Protein AF-A0A1J0WG17-F1 (afdb_monomer_lite)

Secondary structure (DSSP, 8-state):
-------SSHHHHHHHHHHHHHHHHHHHHHHHHHHHHHHHHHHHHHHHHHHH-SS--HHHHHHHHHHHHHHHHH-TT--HHHHHHHHHHHHHHHHHHHHS--

Radius of gyration: 14.05 Å; chains: 1; bounding box: 36×21×47 Å

Organism: NCBI:txid1917485

Sequence (102 aa):
MTTRRFGGFARAVQDAHKFICANDASLCCILRIAGGDYGEDLLCETRRIFEEEDTPDVNQLGRLFAAMRMILSEAGHMPGDQLAALRWHGARVSDLSSRLPI

pLDDT: mean 89.94, std 13.33, range [37.5, 98.19]

Foldseek 3Di:
DDPPPPPQCPVLLVLLVVCCVVCVVVQLVLLCLQPNPVSNVLSVVLVCQVPPPPDRDLQSNLVSLVVNLVSLVVSCPDDPVCNVSSVVVNVVSVVSSVSTHD

Structure (mmCIF, N/CA/C/O backbone):
data_AF-A0A1J0WG17-F1
#
_entry.id   AF-A0A1J0WG17-F1
#
loop_
_atom_site.group_PDB
_atom_site.id
_atom_site.type_symbol
_atom_site.label_atom_id
_atom_site.label_alt_id
_atom_site.label_comp_id
_atom_site.label_asym_id
_atom_site.label_entity_id
_atom_site.label_seq_id
_atom_site.pdbx_PDB_ins_code
_atom_site.Cartn_x
_atom_site.Cartn_y
_atom_site.Cartn_z
_atom_site.occupancy
_atom_site.B_iso_or_equiv
_atom_site.auth_seq_id
_atom_site.auth_comp_id
_atom_site.auth_asym_id
_atom_site.auth_atom_id
_atom_site.pdbx_PDB_model_num
ATOM 1 N N . MET A 1 1 ? -18.123 3.040 32.490 1.00 37.50 1 MET A N 1
ATOM 2 C CA . MET A 1 1 ? -18.266 2.916 31.023 1.00 37.50 1 MET A CA 1
ATOM 3 C C . MET A 1 1 ? -17.038 3.527 30.369 1.00 37.50 1 MET A C 1
ATOM 5 O O . MET A 1 1 ? -16.926 4.740 30.289 1.00 37.50 1 MET A O 1
ATOM 9 N N . THR A 1 2 ? -16.063 2.698 30.010 1.00 41.88 2 THR A N 1
ATOM 10 C CA . THR A 1 2 ? -14.820 3.105 29.347 1.00 41.88 2 THR A CA 1
ATOM 11 C C . THR A 1 2 ? -15.070 3.194 27.847 1.00 41.88 2 THR A C 1
ATOM 13 O O . THR A 1 2 ? -15.237 2.181 27.173 1.00 41.88 2 THR A O 1
ATOM 16 N N . THR A 1 3 ? -15.112 4.411 27.314 1.00 45.28 3 THR A N 1
ATOM 17 C CA . THR A 1 3 ? -15.076 4.667 25.871 1.00 45.28 3 THR A CA 1
ATOM 18 C C . THR A 1 3 ? -13.753 4.135 25.320 1.00 45.28 3 THR A C 1
ATOM 20 O O . THR A 1 3 ? -12.709 4.779 25.456 1.00 45.28 3 THR A O 1
ATOM 23 N N . ARG A 1 4 ? -13.767 2.922 24.752 1.00 46.47 4 ARG A N 1
ATOM 24 C CA . ARG A 1 4 ? -12.624 2.365 24.018 1.00 46.47 4 ARG A CA 1
ATOM 25 C C . ARG A 1 4 ? -12.231 3.358 22.921 1.00 46.47 4 ARG A C 1
ATOM 27 O O . ARG A 1 4 ? -13.058 3.760 22.107 1.00 46.47 4 ARG A O 1
ATOM 34 N N . ARG A 1 5 ? -10.965 3.777 22.935 1.00 46.34 5 ARG A N 1
ATOM 35 C CA . ARG A 1 5 ? -10.335 4.636 21.927 1.00 46.34 5 ARG A CA 1
ATOM 36 C C . ARG A 1 5 ? -10.292 3.906 20.578 1.00 46.34 5 ARG A C 1
ATOM 38 O O . ARG A 1 5 ? -9.280 3.318 20.234 1.00 46.34 5 ARG A O 1
ATOM 45 N N . PHE A 1 6 ? -11.364 3.982 19.799 1.00 50.06 6 PHE A N 1
ATOM 46 C CA . PHE A 1 6 ? -11.362 3.585 18.383 1.00 50.06 6 PHE A CA 1
ATOM 47 C C . PHE A 1 6 ? -10.796 4.691 17.457 1.00 50.06 6 PHE A C 1
ATOM 49 O O . PHE A 1 6 ? -10.695 4.514 16.250 1.00 50.06 6 PHE A O 1
ATOM 56 N N . GLY A 1 7 ? -10.402 5.849 18.007 1.00 53.69 7 GLY A N 1
ATOM 57 C CA . GLY A 1 7 ? -10.119 7.066 17.230 1.00 53.69 7 GLY A CA 1
ATOM 58 C C . GLY A 1 7 ? -8.677 7.299 16.760 1.00 53.69 7 GLY A C 1
ATOM 59 O O . GLY A 1 7 ? -8.457 8.245 16.012 1.00 53.69 7 GLY A O 1
ATOM 60 N N . GLY A 1 8 ? -7.692 6.495 17.179 1.00 70.06 8 GLY A N 1
ATOM 61 C CA . GLY A 1 8 ? -6.279 6.770 16.860 1.00 70.06 8 GLY A CA 1
ATOM 62 C C . GLY A 1 8 ? -5.912 6.511 15.395 1.00 70.06 8 GLY A C 1
ATOM 63 O O . GLY A 1 8 ? -5.231 7.320 14.772 1.00 70.06 8 GLY A O 1
ATOM 64 N N . PHE A 1 9 ? -6.417 5.408 14.834 1.00 86.38 9 PHE A N 1
ATOM 65 C CA . PHE A 1 9 ? -5.979 4.894 13.532 1.00 86.38 9 PHE A CA 1
ATOM 66 C C . PHE A 1 9 ? -7.022 5.029 12.423 1.00 86.38 9 PHE A C 1
ATOM 68 O O . PHE A 1 9 ? -6.682 4.842 11.263 1.00 86.38 9 PHE A O 1
ATOM 75 N N . ALA A 1 10 ? -8.265 5.419 12.733 1.00 87.88 10 ALA A N 1
ATOM 76 C CA . ALA A 1 10 ? -9.348 5.513 11.747 1.00 87.88 10 ALA A CA 1
ATOM 77 C C . ALA A 1 10 ? -8.975 6.380 10.529 1.00 87.88 10 ALA A C 1
ATOM 79 O O . ALA A 1 10 ? -9.262 6.023 9.389 1.00 87.88 10 ALA A O 1
ATOM 80 N N . ARG A 1 11 ? -8.262 7.492 10.759 1.00 90.88 11 ARG A N 1
ATOM 81 C CA . ARG A 1 11 ? -7.746 8.338 9.672 1.00 90.88 11 ARG A CA 1
ATOM 82 C C . ARG A 1 11 ? -6.672 7.634 8.845 1.00 90.88 11 ARG A C 1
ATOM 84 O O . ARG A 1 11 ? -6.694 7.766 7.631 1.00 90.88 11 ARG A O 1
ATOM 91 N N . ALA A 1 12 ? -5.759 6.900 9.480 1.00 93.12 12 ALA A N 1
ATOM 92 C CA . ALA A 1 12 ? -4.708 6.156 8.787 1.00 93.12 12 ALA A CA 1
ATOM 93 C C . ALA A 1 12 ? -5.290 5.007 7.948 1.00 93.12 12 ALA A C 1
ATOM 95 O O . ALA A 1 12 ? -4.895 4.841 6.802 1.00 93.12 12 ALA A O 1
ATOM 96 N N . VAL A 1 13 ? -6.285 4.286 8.475 1.00 94.62 13 VAL A N 1
ATOM 97 C CA . VAL A 1 13 ? -7.010 3.223 7.759 1.00 94.62 13 VAL A CA 1
ATOM 98 C C . VAL A 1 13 ? -7.767 3.789 6.558 1.00 94.62 13 VAL A C 1
ATOM 100 O O . VAL A 1 13 ? -7.652 3.265 5.455 1.00 94.62 13 VAL A O 1
ATOM 103 N N . GLN A 1 14 ? -8.493 4.899 6.730 1.00 94.56 14 GLN A N 1
ATOM 104 C CA . GLN A 1 14 ? -9.194 5.548 5.619 1.00 94.56 14 GLN A CA 1
ATOM 105 C C . GLN A 1 14 ? -8.220 6.050 4.542 1.00 94.56 14 GLN A C 1
ATOM 107 O O . GLN A 1 14 ? -8.510 5.981 3.349 1.00 94.56 14 GLN A O 1
ATOM 112 N N . ASP A 1 15 ? -7.076 6.583 4.962 1.00 95.94 15 ASP A N 1
ATOM 113 C CA . ASP A 1 15 ? -6.032 7.078 4.072 1.00 95.94 15 ASP A CA 1
ATOM 114 C C . ASP A 1 15 ? -5.337 5.937 3.306 1.00 95.94 15 ASP A C 1
ATOM 116 O O . ASP A 1 15 ? -5.096 6.059 2.104 1.00 95.94 15 ASP A O 1
ATOM 120 N N . ALA A 1 16 ? -5.098 4.803 3.974 1.00 96.56 16 ALA A N 1
ATOM 121 C CA . ALA A 1 16 ? -4.624 3.565 3.362 1.00 96.56 16 ALA A CA 1
ATOM 122 C C . ALA A 1 16 ? -5.614 3.063 2.309 1.00 96.56 16 ALA A C 1
ATOM 124 O O . ALA A 1 16 ? -5.228 2.862 1.162 1.00 96.56 16 ALA A O 1
ATOM 125 N N . HIS A 1 17 ? -6.896 2.956 2.663 1.00 96.38 17 HIS A N 1
ATOM 126 C CA . HIS A 1 17 ? -7.938 2.495 1.749 1.00 96.38 17 HIS A CA 1
ATOM 127 C C . HIS A 1 17 ? -8.018 3.378 0.493 1.00 96.38 17 HIS A C 1
ATOM 129 O O . HIS A 1 17 ? -7.937 2.878 -0.626 1.00 96.38 17 HIS A O 1
ATOM 135 N N . LYS A 1 18 ? -8.067 4.708 0.658 1.00 97.12 18 LYS A N 1
ATOM 136 C CA . LYS A 1 18 ? -8.061 5.652 -0.475 1.00 97.12 18 LYS A CA 1
ATOM 137 C C . LYS A 1 18 ? -6.829 5.496 -1.358 1.00 97.12 18 LYS A C 1
ATOM 139 O O . LYS A 1 18 ? -6.941 5.567 -2.579 1.00 97.12 18 LYS A O 1
ATOM 144 N N . PHE A 1 19 ? -5.661 5.320 -0.745 1.00 97.81 19 PHE A N 1
ATOM 145 C CA . PHE A 1 19 ? -4.422 5.114 -1.479 1.00 97.81 19 PHE A CA 1
ATOM 146 C C . PHE A 1 19 ? -4.473 3.833 -2.317 1.00 97.81 19 PHE A C 1
ATOM 148 O O . PHE A 1 19 ? -4.179 3.915 -3.508 1.00 97.81 19 PHE A O 1
ATOM 155 N N . ILE A 1 20 ? -4.894 2.706 -1.731 1.00 97.00 20 ILE A N 1
ATOM 156 C CA . ILE A 1 20 ? -5.029 1.427 -2.440 1.00 97.00 20 ILE A CA 1
ATOM 157 C C . ILE A 1 20 ? -6.026 1.559 -3.593 1.00 97.00 20 ILE A C 1
ATOM 159 O O . ILE A 1 20 ? -5.653 1.300 -4.730 1.00 97.00 20 ILE A O 1
ATOM 163 N N . CYS A 1 21 ? -7.238 2.074 -3.364 1.00 96.50 21 CYS A N 1
ATOM 164 C CA . CYS A 1 21 ? -8.232 2.223 -4.435 1.00 96.50 21 CYS A CA 1
ATOM 165 C C . CYS A 1 21 ? -7.750 3.100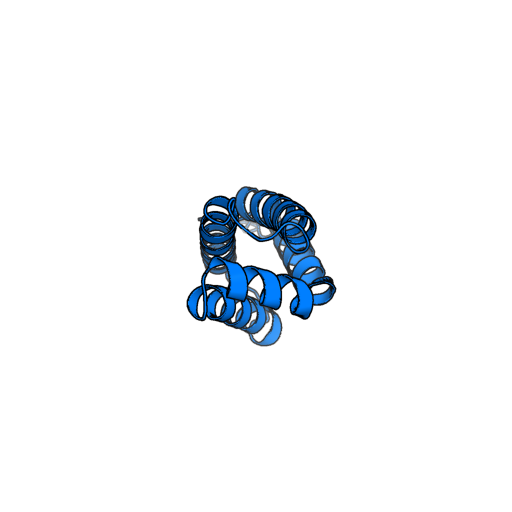 -5.598 1.00 96.50 21 CYS A C 1
ATOM 167 O O . CYS A 1 21 ? -8.035 2.805 -6.754 1.00 96.50 21 CYS A O 1
ATOM 169 N N . ALA A 1 22 ? -7.037 4.190 -5.306 1.00 97.56 22 ALA A N 1
ATOM 170 C CA . ALA A 1 22 ? -6.574 5.114 -6.338 1.00 97.56 22 ALA A CA 1
ATOM 171 C C . ALA A 1 22 ? -5.345 4.604 -7.108 1.00 97.56 22 ALA A C 1
ATOM 173 O O . ALA A 1 22 ? -5.049 5.127 -8.180 1.00 97.56 22 ALA A O 1
ATOM 174 N N . ASN A 1 23 ? -4.609 3.634 -6.558 1.00 97.56 23 ASN A N 1
ATOM 175 C CA . ASN A 1 23 ? -3.296 3.234 -7.066 1.00 97.56 23 ASN A CA 1
ATOM 176 C C . ASN A 1 23 ? -3.134 1.721 -7.230 1.00 97.56 23 ASN A C 1
ATOM 178 O O . ASN A 1 23 ? -2.016 1.273 -7.444 1.00 97.56 23 ASN A O 1
ATOM 182 N N . ASP A 1 24 ? -4.207 0.939 -7.128 1.00 95.81 24 ASP A N 1
ATOM 183 C CA . ASP A 1 24 ? -4.170 -0.526 -7.120 1.00 95.81 24 ASP A CA 1
ATOM 184 C C . ASP A 1 24 ? -3.314 -1.098 -8.257 1.00 95.81 24 ASP A C 1
ATOM 186 O O . ASP A 1 24 ? -2.312 -1.764 -8.010 1.00 95.81 24 ASP A O 1
ATOM 190 N N . ALA A 1 25 ? -3.635 -0.747 -9.505 1.00 95.88 25 ALA A N 1
ATOM 191 C CA . ALA A 1 25 ? -2.934 -1.272 -10.672 1.00 95.88 25 ALA A CA 1
ATOM 192 C C . ALA A 1 25 ? -1.451 -0.861 -10.720 1.00 95.88 25 ALA A C 1
ATOM 194 O O . ALA A 1 25 ? -0.587 -1.694 -10.997 1.00 95.88 25 ALA A O 1
ATOM 195 N N . SER A 1 26 ? -1.133 0.410 -10.445 1.00 96.12 26 SER A N 1
ATOM 196 C CA . SER A 1 26 ? 0.255 0.891 -10.486 1.00 96.12 26 SER A CA 1
ATOM 197 C C . SER A 1 26 ? 1.083 0.332 -9.331 1.00 96.12 26 SER A C 1
ATOM 199 O O . SER A 1 26 ? 2.209 -0.115 -9.547 1.00 96.12 26 SER A O 1
ATOM 201 N N . LEU A 1 27 ? 0.515 0.276 -8.127 1.00 97.12 27 LEU A N 1
ATOM 202 C CA . LEU A 1 27 ? 1.151 -0.315 -6.957 1.00 97.12 27 LEU A CA 1
ATOM 203 C C . LEU A 1 27 ? 1.368 -1.821 -7.143 1.00 97.12 27 LEU A C 1
ATOM 205 O O . LEU A 1 27 ? 2.450 -2.301 -6.820 1.00 97.12 27 LEU A O 1
ATOM 209 N N . CYS A 1 28 ? 0.396 -2.545 -7.708 1.00 97.19 28 CYS A N 1
ATOM 210 C CA . CYS A 1 28 ? 0.514 -3.968 -8.031 1.00 97.19 28 CYS A CA 1
ATOM 211 C C . CYS A 1 28 ? 1.684 -4.228 -8.985 1.00 97.19 28 CYS A C 1
ATOM 213 O O . CYS A 1 28 ? 2.555 -5.042 -8.685 1.00 97.19 28 CYS A O 1
ATOM 215 N N . CYS A 1 29 ? 1.768 -3.475 -10.089 1.00 95.31 29 CYS A N 1
ATOM 216 C CA . CYS A 1 29 ? 2.887 -3.576 -11.027 1.00 95.31 29 CYS A CA 1
ATOM 217 C C . CYS A 1 29 ? 4.236 -3.362 -10.330 1.00 95.31 29 CYS A C 1
ATOM 219 O O . CYS A 1 29 ? 5.159 -4.152 -10.514 1.00 95.31 29 CYS A O 1
ATOM 221 N N . ILE A 1 30 ? 4.349 -2.323 -9.501 1.00 95.94 30 ILE A N 1
ATOM 222 C CA . ILE A 1 30 ? 5.599 -2.003 -8.805 1.00 95.94 30 ILE A CA 1
ATOM 223 C C . ILE A 1 30 ? 5.953 -3.058 -7.754 1.00 95.94 30 ILE A C 1
ATOM 225 O O . ILE A 1 30 ? 7.116 -3.447 -7.662 1.00 95.94 30 ILE A O 1
ATOM 229 N N . LEU A 1 31 ? 4.979 -3.562 -6.994 1.00 96.25 31 LEU A N 1
ATOM 230 C CA . LEU A 1 31 ? 5.195 -4.627 -6.014 1.00 96.25 31 LEU A CA 1
ATOM 231 C C . LEU A 1 31 ? 5.582 -5.947 -6.681 1.00 96.25 31 LEU A C 1
ATOM 233 O O . LEU A 1 31 ? 6.494 -6.609 -6.195 1.00 96.25 31 LEU A O 1
ATOM 237 N N . ARG A 1 32 ? 4.971 -6.292 -7.819 1.00 95.19 32 ARG A N 1
ATOM 238 C CA . ARG A 1 32 ? 5.341 -7.476 -8.601 1.00 95.19 32 ARG A CA 1
ATOM 239 C C . ARG A 1 32 ? 6.754 -7.356 -9.175 1.00 95.19 32 ARG A C 1
ATOM 241 O O . ARG A 1 32 ? 7.511 -8.318 -9.136 1.00 95.19 32 ARG A O 1
ATOM 248 N N . ILE A 1 33 ? 7.148 -6.181 -9.668 1.00 92.94 33 ILE A N 1
ATOM 249 C CA . ILE A 1 33 ? 8.524 -5.948 -10.142 1.00 92.94 33 ILE A CA 1
ATOM 250 C C . ILE A 1 33 ? 9.526 -6.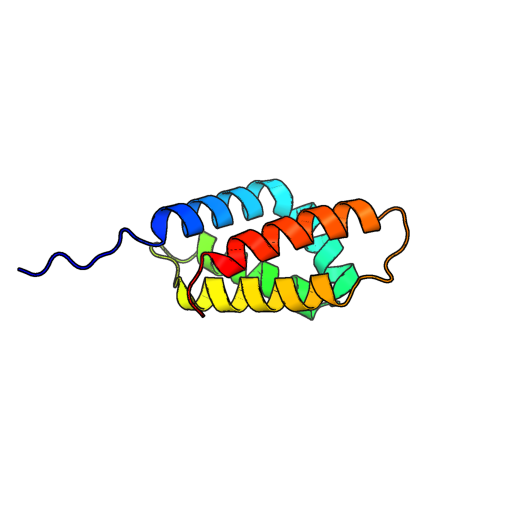029 -8.979 1.00 92.94 33 ILE A C 1
ATOM 252 O O . ILE A 1 33 ? 10.608 -6.586 -9.143 1.00 92.94 33 ILE A O 1
ATOM 256 N N . ALA A 1 34 ? 9.182 -5.474 -7.814 1.00 93.69 34 ALA A N 1
ATOM 257 C CA . ALA A 1 34 ? 10.065 -5.415 -6.650 1.00 93.69 34 ALA A CA 1
ATOM 258 C C . ALA A 1 34 ? 10.216 -6.758 -5.919 1.00 93.69 34 ALA A C 1
ATOM 260 O O . ALA A 1 34 ? 11.316 -7.110 -5.505 1.00 93.69 34 ALA A O 1
ATOM 261 N N . GLY A 1 35 ? 9.108 -7.472 -5.713 1.00 93.31 35 GLY A N 1
ATOM 262 C CA . GLY A 1 35 ? 9.013 -8.628 -4.819 1.00 93.31 35 GLY A CA 1
ATOM 263 C C . GLY A 1 35 ? 8.391 -9.871 -5.452 1.00 93.31 35 GLY A C 1
ATOM 264 O O . GLY A 1 35 ? 8.117 -10.829 -4.733 1.00 93.31 35 GLY A O 1
ATOM 265 N N . GLY A 1 36 ? 8.150 -9.869 -6.767 1.00 94.62 36 GLY A N 1
ATOM 266 C CA . GLY A 1 36 ? 7.496 -10.974 -7.467 1.00 94.62 36 GLY A CA 1
ATOM 267 C C . GLY A 1 36 ? 6.080 -11.231 -6.952 1.00 94.62 36 GLY A C 1
ATOM 268 O O . GLY A 1 36 ? 5.392 -10.313 -6.500 1.00 94.62 36 GLY A O 1
ATOM 269 N N . ASP A 1 37 ? 5.676 -12.498 -6.984 1.00 96.88 37 ASP A N 1
ATOM 270 C CA . ASP A 1 37 ? 4.350 -12.946 -6.543 1.00 96.88 37 ASP A CA 1
ATOM 271 C C . ASP A 1 37 ? 4.079 -12.577 -5.076 1.00 96.88 37 ASP A C 1
ATOM 273 O O . ASP A 1 37 ? 2.986 -12.140 -4.739 1.00 96.88 37 ASP A O 1
ATOM 277 N N . TYR A 1 38 ? 5.102 -12.612 -4.214 1.00 96.50 38 TYR A N 1
ATOM 278 C CA . TYR A 1 38 ? 4.948 -12.219 -2.811 1.00 96.50 38 TYR A CA 1
ATOM 279 C C . TYR A 1 38 ? 4.540 -10.746 -2.648 1.00 96.50 38 TYR A C 1
ATOM 281 O O . TYR A 1 38 ? 3.746 -10.407 -1.772 1.00 96.50 38 TYR A O 1
ATOM 289 N N . GLY A 1 39 ? 5.058 -9.849 -3.495 1.00 96.88 39 GLY A N 1
ATOM 290 C CA . GLY A 1 39 ? 4.659 -8.441 -3.477 1.00 96.88 39 GLY A CA 1
ATOM 291 C C . GLY A 1 39 ? 3.193 -8.245 -3.868 1.00 96.88 39 GLY A C 1
ATOM 292 O O . GLY A 1 39 ? 2.496 -7.426 -3.267 1.00 96.88 39 GLY A O 1
ATOM 293 N N . GLU A 1 40 ? 2.722 -9.007 -4.851 1.00 96.94 40 GLU A N 1
ATOM 294 C CA . GLU A 1 40 ? 1.325 -9.008 -5.286 1.00 96.94 40 GLU A CA 1
ATOM 295 C C . GLU A 1 40 ? 0.398 -9.605 -4.222 1.00 96.94 40 GLU A C 1
ATOM 297 O O . GLU A 1 40 ? -0.620 -8.993 -3.899 1.00 96.94 40 GLU A O 1
ATOM 302 N N . ASP A 1 41 ? 0.784 -10.724 -3.608 1.00 98.19 41 ASP A N 1
ATOM 303 C CA . ASP A 1 41 ? 0.020 -11.385 -2.546 1.00 98.19 41 ASP A CA 1
ATOM 304 C C . ASP A 1 41 ? -0.252 -10.444 -1.367 1.00 98.19 41 ASP A C 1
ATOM 306 O O . ASP A 1 41 ? -1.368 -10.393 -0.846 1.00 98.19 41 ASP A O 1
ATOM 310 N N . LEU A 1 42 ? 0.735 -9.629 -0.974 1.00 97.94 42 LEU A N 1
ATOM 311 C CA . LEU A 1 42 ? 0.556 -8.626 0.080 1.00 97.94 42 LEU A CA 1
ATOM 312 C C . LEU A 1 42 ? -0.518 -7.591 -0.277 1.00 97.94 42 LEU A C 1
ATOM 314 O O . LEU A 1 42 ? -1.271 -7.150 0.599 1.00 97.94 42 LEU A O 1
ATOM 318 N N . LEU A 1 43 ? -0.585 -7.171 -1.543 1.00 97.81 43 LEU A N 1
ATOM 319 C CA . LEU A 1 43 ? -1.587 -6.212 -2.004 1.00 97.81 43 LEU A CA 1
ATOM 320 C C . LEU A 1 43 ? -2.966 -6.860 -2.092 1.00 97.81 43 LEU A C 1
ATOM 322 O O . LEU A 1 43 ? -3.933 -6.266 -1.618 1.00 97.81 43 LEU A O 1
ATOM 326 N N . CYS A 1 44 ? -3.047 -8.078 -2.625 1.00 97.56 44 CYS A N 1
ATOM 327 C CA . CYS A 1 44 ? -4.270 -8.875 -2.645 1.00 97.56 44 CYS A CA 1
ATOM 328 C C . CYS A 1 44 ? -4.848 -9.041 -1.236 1.00 97.56 44 CYS A C 1
ATOM 330 O O . CYS A 1 44 ? -6.021 -8.753 -1.017 1.00 97.56 44 CYS A O 1
ATOM 332 N N . GLU A 1 45 ? -4.017 -9.407 -0.260 1.00 97.62 45 GLU A N 1
ATOM 333 C CA . GLU A 1 45 ? -4.447 -9.550 1.132 1.00 97.62 45 GLU A CA 1
ATOM 334 C C . GLU A 1 45 ? -4.892 -8.211 1.738 1.00 97.62 45 GLU A C 1
ATOM 336 O O . GLU A 1 45 ? -5.903 -8.139 2.434 1.00 97.62 45 GLU A O 1
ATOM 341 N N . THR A 1 46 ? -4.188 -7.120 1.425 1.00 97.12 46 THR A N 1
ATOM 342 C CA . THR A 1 46 ? -4.574 -5.773 1.879 1.00 97.12 46 THR A CA 1
ATOM 343 C C . THR A 1 46 ? -5.941 -5.363 1.332 1.00 97.12 46 THR A C 1
ATOM 345 O O . THR A 1 46 ? -6.751 -4.789 2.057 1.00 97.12 46 THR A O 1
ATOM 348 N N . ARG A 1 47 ? -6.219 -5.658 0.058 1.00 96.12 47 ARG A N 1
ATOM 349 C CA . ARG A 1 47 ? -7.527 -5.403 -0.557 1.00 96.12 47 ARG A CA 1
ATOM 350 C C . ARG A 1 47 ? -8.614 -6.252 0.066 1.00 96.12 47 ARG A C 1
ATOM 352 O O . ARG A 1 47 ? -9.662 -5.715 0.394 1.00 96.12 47 ARG A O 1
ATOM 359 N N . ARG A 1 48 ? -8.338 -7.540 0.270 1.00 95.94 48 ARG A N 1
ATOM 360 C CA . ARG A 1 48 ? -9.269 -8.483 0.887 1.00 95.94 48 ARG A CA 1
ATOM 361 C C . ARG A 1 48 ? -9.763 -7.967 2.235 1.00 95.94 48 ARG A C 1
ATOM 363 O O . ARG A 1 48 ? -10.962 -7.933 2.463 1.00 95.94 48 ARG A O 1
ATOM 370 N N . ILE A 1 49 ? -8.860 -7.447 3.066 1.00 95.19 49 ILE A N 1
ATOM 371 C CA . ILE A 1 49 ? -9.218 -6.804 4.339 1.00 95.19 49 ILE A CA 1
ATOM 372 C C . ILE A 1 49 ? -10.156 -5.606 4.127 1.00 95.19 49 ILE A C 1
ATOM 374 O O . ILE A 1 49 ? -11.131 -5.453 4.853 1.00 95.19 49 ILE A O 1
ATOM 378 N N . PHE A 1 50 ? -9.892 -4.742 3.143 1.00 94.44 50 PHE A N 1
ATOM 379 C CA . PHE A 1 50 ? -10.756 -3.584 2.875 1.00 94.44 50 PHE A CA 1
ATOM 380 C C . PHE A 1 50 ? -12.104 -3.940 2.226 1.00 94.44 50 PHE A C 1
ATOM 382 O O . PHE A 1 50 ? -13.052 -3.170 2.373 1.00 94.44 50 PHE A O 1
ATOM 389 N N . GLU A 1 51 ? -12.185 -5.056 1.501 1.00 91.62 51 GLU A N 1
ATOM 390 C CA . GLU A 1 51 ? -13.383 -5.507 0.783 1.00 91.62 51 GLU A CA 1
ATOM 391 C C . GLU A 1 51 ? -14.288 -6.403 1.650 1.00 91.62 51 GLU A C 1
ATOM 393 O O . GLU A 1 51 ? -15.511 -6.300 1.560 1.00 91.62 51 GLU A O 1
ATOM 398 N N . GLU A 1 52 ? -13.707 -7.270 2.486 1.00 89.38 52 GLU A N 1
ATOM 399 C CA . GLU A 1 52 ? -14.427 -8.308 3.239 1.00 89.38 52 GLU A CA 1
ATOM 400 C C . GLU A 1 52 ? -14.684 -7.939 4.709 1.00 89.38 52 GLU A C 1
ATOM 402 O O . GLU A 1 52 ? -15.607 -8.483 5.319 1.00 89.38 52 GLU A O 1
ATOM 407 N N . GLU A 1 53 ? -13.901 -7.028 5.301 1.00 85.62 53 GLU A N 1
ATOM 408 C CA . GLU A 1 53 ? -14.026 -6.688 6.721 1.00 85.62 53 GLU A CA 1
ATOM 409 C C . GLU A 1 53 ? -14.756 -5.358 6.942 1.00 85.62 53 GLU A C 1
ATOM 411 O O . GLU A 1 53 ? -14.246 -4.277 6.644 1.00 85.62 53 GLU A O 1
ATOM 416 N N . ASP A 1 54 ? -15.913 -5.418 7.611 1.00 80.56 54 ASP A N 1
ATOM 417 C CA . ASP A 1 54 ? -16.628 -4.226 8.101 1.00 80.56 54 ASP A CA 1
ATOM 418 C C . ASP A 1 54 ? -15.765 -3.379 9.058 1.00 80.56 54 ASP A C 1
ATOM 420 O O . ASP A 1 54 ? -16.001 -2.185 9.262 1.00 80.56 54 ASP A O 1
ATOM 424 N N . THR A 1 55 ? -14.777 -3.996 9.711 1.00 84.38 55 THR A N 1
ATOM 425 C CA . THR A 1 55 ? -13.812 -3.325 10.588 1.00 84.38 55 THR A CA 1
ATOM 426 C C . THR A 1 55 ? -12.420 -3.925 10.381 1.00 84.38 55 THR A C 1
ATOM 428 O O . THR A 1 55 ? -12.101 -4.907 11.048 1.00 84.38 55 THR A O 1
ATOM 431 N N . PRO A 1 56 ? -11.590 -3.316 9.513 1.00 88.44 56 PRO A N 1
ATOM 432 C CA . PRO A 1 56 ? -10.248 -3.806 9.209 1.00 88.44 56 PRO A CA 1
ATOM 433 C C . PRO A 1 56 ? -9.367 -4.017 10.449 1.00 88.44 56 PRO A C 1
ATOM 435 O O . PRO A 1 56 ? -9.232 -3.095 11.269 1.00 88.44 56 PRO A O 1
ATOM 438 N N . ASP A 1 57 ? -8.698 -5.172 10.564 1.00 90.75 57 ASP A N 1
ATOM 439 C CA . ASP A 1 57 ? -7.652 -5.372 11.581 1.00 90.75 57 ASP A CA 1
ATOM 440 C C . ASP A 1 57 ? -6.451 -4.446 11.319 1.00 90.75 57 ASP A C 1
ATOM 442 O O . ASP A 1 57 ? -5.596 -4.670 10.458 1.00 90.75 57 ASP A O 1
ATOM 446 N N . VAL A 1 58 ? -6.354 -3.391 12.130 1.00 91.88 58 VAL A N 1
ATOM 447 C CA . VAL A 1 58 ? -5.299 -2.375 12.037 1.00 91.88 58 VAL A CA 1
ATOM 448 C C . VAL A 1 58 ? -3.890 -2.931 12.240 1.00 91.88 58 VAL A C 1
ATOM 450 O O . VAL A 1 58 ? -2.951 -2.369 11.678 1.00 91.88 58 VAL A O 1
ATOM 453 N N . ASN A 1 59 ? -3.723 -4.012 13.010 1.00 94.06 59 ASN A N 1
ATOM 454 C CA . ASN A 1 59 ? -2.409 -4.625 13.215 1.00 94.06 59 ASN A CA 1
ATOM 455 C C . ASN A 1 59 ? -2.016 -5.465 11.999 1.00 94.06 59 ASN A C 1
ATOM 457 O O . ASN A 1 59 ? -0.860 -5.459 11.580 1.00 94.06 59 ASN A O 1
ATOM 461 N N . GLN A 1 60 ? -2.975 -6.181 11.404 1.00 95.31 60 GLN A N 1
ATOM 462 C CA . GLN A 1 60 ? -2.742 -6.907 10.158 1.00 95.31 60 GLN A CA 1
ATOM 463 C C . GLN A 1 60 ? -2.392 -5.943 9.024 1.00 95.31 60 GLN A C 1
ATOM 465 O O . GLN A 1 60 ? -1.380 -6.147 8.355 1.00 95.31 60 GLN A O 1
ATOM 470 N N . LEU A 1 61 ? -3.142 -4.846 8.879 1.00 95.69 61 LEU A N 1
ATOM 471 C CA . LEU A 1 61 ? -2.811 -3.784 7.929 1.00 95.69 61 LEU A CA 1
ATOM 472 C C . LEU A 1 61 ? -1.407 -3.223 8.173 1.00 95.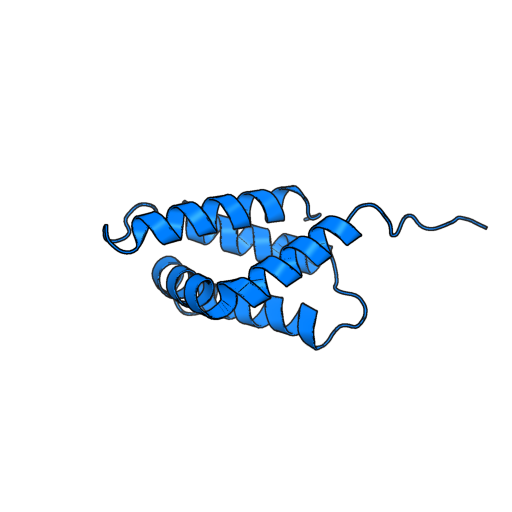69 61 LEU A C 1
ATOM 474 O O . LEU A 1 61 ? -0.628 -3.092 7.231 1.00 95.69 61 LEU A O 1
ATOM 478 N N . GLY A 1 62 ? -1.041 -2.925 9.421 1.00 96.50 62 GLY A N 1
ATOM 479 C CA . GLY A 1 62 ? 0.296 -2.419 9.722 1.00 96.50 62 GLY A CA 1
ATOM 480 C C . GLY A 1 62 ? 1.413 -3.393 9.346 1.00 96.50 62 GLY A C 1
ATOM 481 O O . GLY A 1 62 ? 2.407 -2.967 8.752 1.00 96.50 62 GLY A O 1
ATOM 482 N N . ARG A 1 63 ? 1.229 -4.700 9.580 1.00 97.81 63 ARG A N 1
ATOM 483 C CA . ARG A 1 63 ? 2.169 -5.742 9.128 1.00 97.81 63 ARG A CA 1
ATOM 484 C C . ARG A 1 63 ? 2.278 -5.812 7.603 1.00 97.81 63 ARG A C 1
ATOM 486 O O . ARG A 1 63 ? 3.393 -5.874 7.089 1.00 97.81 63 ARG A O 1
ATOM 493 N N . LEU A 1 64 ? 1.160 -5.746 6.881 1.00 98.19 64 LEU A N 1
ATOM 494 C CA . LEU A 1 64 ? 1.148 -5.765 5.413 1.00 98.19 64 LEU A CA 1
ATOM 495 C C . LEU A 1 64 ? 1.863 -4.541 4.827 1.00 98.19 64 LEU A C 1
ATOM 497 O O . LEU A 1 64 ? 2.760 -4.685 3.997 1.00 98.19 64 LEU A O 1
ATOM 501 N N . PHE A 1 65 ? 1.555 -3.338 5.321 1.00 97.88 65 PHE A N 1
ATOM 502 C CA . PHE A 1 65 ? 2.237 -2.114 4.893 1.00 97.88 65 PHE A CA 1
ATOM 503 C C . PHE A 1 65 ? 3.729 -2.113 5.262 1.00 97.88 65 PHE A C 1
ATOM 505 O O . PHE A 1 65 ? 4.547 -1.607 4.494 1.00 97.88 65 PHE A O 1
ATOM 512 N N . ALA A 1 66 ? 4.115 -2.698 6.401 1.00 97.88 66 ALA A N 1
ATOM 513 C CA . ALA A 1 66 ? 5.521 -2.859 6.769 1.00 97.88 66 ALA A CA 1
ATOM 514 C C . ALA A 1 66 ? 6.266 -3.827 5.832 1.00 97.88 66 ALA A C 1
ATOM 516 O O . ALA A 1 66 ? 7.406 -3.547 5.454 1.00 97.88 66 ALA A O 1
ATOM 517 N N . ALA A 1 67 ? 5.624 -4.923 5.419 1.00 98.00 67 ALA A N 1
ATOM 518 C CA . ALA A 1 67 ? 6.185 -5.872 4.460 1.00 98.00 67 ALA A CA 1
ATOM 519 C C . ALA A 1 67 ? 6.339 -5.246 3.063 1.00 98.00 67 ALA A C 1
ATOM 521 O O . ALA A 1 67 ? 7.420 -5.305 2.480 1.00 98.00 67 ALA A O 1
ATOM 522 N N . MET A 1 68 ? 5.312 -4.547 2.566 1.00 98.12 68 MET A N 1
ATOM 523 C CA . MET A 1 68 ? 5.405 -3.792 1.309 1.00 98.12 68 MET A CA 1
ATOM 524 C C . MET A 1 68 ? 6.521 -2.745 1.362 1.00 98.12 68 MET A C 1
ATOM 526 O O . MET A 1 68 ? 7.287 -2.604 0.412 1.00 98.12 68 MET A O 1
ATOM 530 N N . ARG A 1 69 ? 6.655 -2.023 2.483 1.00 97.12 69 ARG A N 1
ATOM 531 C CA . ARG A 1 69 ? 7.734 -1.045 2.677 1.00 97.12 69 ARG A CA 1
ATOM 532 C C . ARG A 1 69 ? 9.109 -1.691 2.521 1.00 97.12 69 ARG A C 1
ATOM 534 O O . ARG A 1 69 ? 9.964 -1.111 1.861 1.00 97.12 69 ARG A O 1
ATOM 541 N N . MET A 1 70 ? 9.314 -2.858 3.133 1.00 96.56 70 MET A N 1
ATOM 542 C CA . MET A 1 70 ? 10.575 -3.599 3.058 1.00 96.56 70 MET A CA 1
ATOM 543 C C . MET A 1 70 ? 10.916 -3.938 1.603 1.00 96.56 70 MET A C 1
ATOM 545 O O . MET A 1 70 ? 11.966 -3.520 1.119 1.00 96.56 70 MET A O 1
ATOM 549 N N . ILE A 1 71 ? 9.974 -4.550 0.878 1.00 95.62 71 ILE A N 1
ATOM 550 C CA . ILE A 1 71 ? 10.122 -4.888 -0.547 1.00 95.62 71 ILE A CA 1
ATOM 551 C C . ILE A 1 71 ? 10.508 -3.657 -1.377 1.00 95.62 71 ILE A C 1
ATOM 553 O O . ILE A 1 71 ? 11.483 -3.673 -2.126 1.00 95.62 71 ILE A O 1
ATOM 557 N N . LEU A 1 72 ? 9.767 -2.556 -1.223 1.00 95.19 72 LEU A N 1
ATOM 558 C CA . LEU A 1 72 ? 10.003 -1.342 -2.006 1.00 95.19 72 LEU A CA 1
ATOM 559 C C . LEU A 1 72 ? 11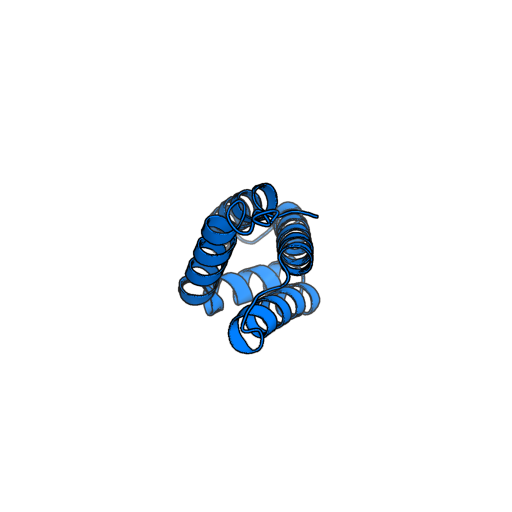.335 -0.663 -1.651 1.00 95.19 72 LEU A C 1
ATOM 561 O O . LEU A 1 72 ? 11.942 -0.027 -2.511 1.00 95.19 72 LEU A O 1
ATOM 565 N N . SER A 1 73 ? 11.807 -0.797 -0.408 1.00 92.25 73 SER A N 1
ATOM 566 C CA . SER A 1 73 ? 13.090 -0.231 0.026 1.00 92.25 73 SER A CA 1
ATOM 567 C C . SER A 1 73 ? 14.303 -0.979 -0.534 1.00 92.25 73 SER A C 1
ATOM 569 O O . SER A 1 73 ? 15.333 -0.361 -0.800 1.00 92.25 73 SER A O 1
ATOM 571 N N . GLU A 1 74 ? 14.172 -2.285 -0.768 1.00 90.81 74 GLU A N 1
ATOM 572 C CA . GLU A 1 74 ? 15.243 -3.132 -1.307 1.00 90.81 74 GLU A CA 1
ATOM 573 C C . GLU A 1 74 ? 15.328 -3.063 -2.842 1.00 90.81 74 GLU A C 1
ATOM 575 O O . GLU A 1 74 ? 16.380 -3.311 -3.435 1.00 90.81 74 GLU A O 1
ATOM 580 N N . ALA A 1 75 ? 14.256 -2.621 -3.504 1.00 88.81 75 ALA A N 1
ATOM 581 C CA . ALA A 1 75 ? 14.153 -2.563 -4.960 1.00 88.81 75 ALA A CA 1
ATOM 582 C C . ALA A 1 75 ? 14.844 -1.346 -5.621 1.00 88.81 75 ALA A C 1
ATOM 584 O O . ALA A 1 75 ? 14.543 -0.999 -6.764 1.00 88.81 75 ALA A O 1
ATOM 585 N N . GLY A 1 76 ? 15.807 -0.702 -4.951 1.00 77.25 76 GLY A N 1
ATOM 586 C CA . GLY A 1 76 ? 16.492 0.516 -5.424 1.00 77.25 76 GLY A CA 1
ATOM 587 C C . GLY A 1 76 ? 17.253 0.397 -6.758 1.00 77.25 76 GLY A C 1
ATOM 588 O O . GLY A 1 76 ? 17.724 1.406 -7.280 1.00 77.25 76 GLY A O 1
ATOM 589 N N . HIS A 1 77 ? 17.347 -0.810 -7.319 1.00 78.31 77 HIS A N 1
ATOM 590 C CA . HIS A 1 77 ? 18.032 -1.135 -8.573 1.00 78.31 77 HIS A CA 1
ATOM 591 C C . HIS A 1 77 ? 17.092 -1.215 -9.794 1.00 78.31 77 HIS A C 1
ATOM 593 O O . HIS A 1 77 ? 17.519 -1.664 -10.857 1.00 78.31 77 HIS A O 1
ATOM 599 N N . MET A 1 78 ? 15.816 -0.823 -9.663 1.00 77.56 78 MET A N 1
ATOM 600 C CA . MET A 1 78 ? 14.850 -0.891 -10.769 1.00 77.56 78 MET A CA 1
ATOM 601 C C . MET A 1 78 ? 15.254 -0.058 -12.004 1.00 77.56 78 MET A C 1
ATOM 603 O O . MET A 1 78 ? 15.876 1.000 -11.859 1.00 77.56 78 MET A O 1
ATOM 607 N N . PRO A 1 79 ? 14.825 -0.480 -13.215 1.00 75.19 79 PRO A N 1
ATOM 608 C CA . PRO A 1 79 ? 14.940 0.307 -14.441 1.00 75.19 79 PRO A CA 1
ATOM 609 C C . PRO A 1 79 ? 14.373 1.731 -14.302 1.00 75.19 79 PRO A C 1
ATOM 611 O O . PRO A 1 79 ? 13.421 1.982 -13.559 1.00 75.19 79 PRO A O 1
ATOM 614 N N . GLY A 1 80 ? 14.983 2.684 -15.014 1.00 76.88 80 GLY A N 1
ATOM 615 C CA . GLY A 1 80 ? 14.749 4.120 -14.815 1.00 76.88 80 GLY A CA 1
ATOM 616 C C . GLY A 1 80 ? 13.314 4.597 -15.070 1.00 76.88 80 GLY A C 1
ATOM 617 O O . GLY A 1 80 ? 12.887 5.572 -14.456 1.00 76.88 80 GLY A O 1
ATOM 618 N N . ASP A 1 81 ? 12.560 3.902 -15.919 1.00 81.81 81 ASP A N 1
ATOM 619 C CA . ASP A 1 81 ? 11.146 4.164 -16.209 1.00 81.81 81 ASP A CA 1
ATOM 620 C C . ASP A 1 81 ? 10.221 3.814 -15.029 1.00 81.81 81 ASP A C 1
ATOM 622 O O . ASP A 1 81 ? 9.220 4.495 -14.814 1.00 81.81 81 ASP A O 1
ATOM 626 N N . GLN A 1 82 ? 10.589 2.823 -14.211 1.00 86.69 82 GLN A N 1
ATOM 627 C CA . GLN A 1 82 ? 9.830 2.406 -13.022 1.00 86.69 82 GLN A CA 1
ATOM 628 C C . GLN A 1 82 ? 10.332 3.055 -11.728 1.00 86.69 82 GLN A C 1
ATOM 630 O O . GLN A 1 82 ? 9.613 3.110 -10.730 1.00 86.69 82 GLN A O 1
ATOM 635 N N . LEU A 1 83 ? 11.548 3.608 -11.733 1.00 89.25 83 LEU A N 1
ATOM 636 C CA . LEU A 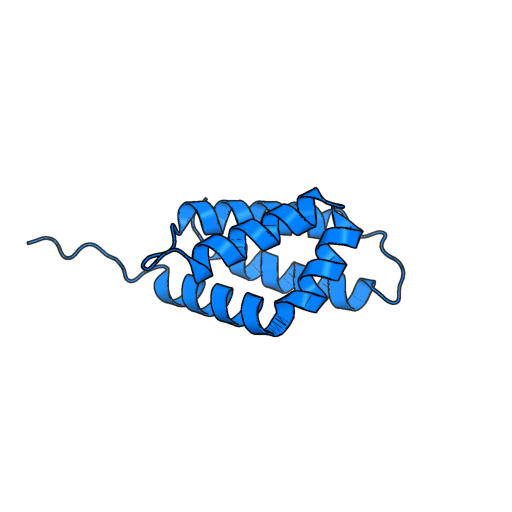1 83 ? 12.188 4.179 -10.548 1.00 89.25 83 LEU A CA 1
ATOM 637 C C . LEU A 1 83 ? 11.402 5.353 -9.936 1.00 89.25 83 LEU A C 1
ATOM 639 O O . LEU A 1 83 ? 11.368 5.508 -8.713 1.00 89.25 83 LEU A O 1
ATOM 643 N N . ALA A 1 84 ? 10.763 6.185 -10.762 1.00 91.06 84 ALA A N 1
ATOM 644 C CA . ALA A 1 84 ? 9.938 7.290 -10.274 1.00 91.06 84 ALA A CA 1
ATOM 645 C C . ALA A 1 84 ? 8.686 6.783 -9.537 1.00 91.06 84 ALA A C 1
ATOM 647 O O . ALA A 1 84 ? 8.394 7.244 -8.431 1.00 91.06 84 ALA A O 1
ATOM 648 N N . ALA A 1 85 ? 7.995 5.796 -10.116 1.00 93.12 85 ALA A N 1
ATOM 649 C CA . ALA A 1 85 ? 6.835 5.158 -9.504 1.00 93.12 85 ALA A CA 1
ATOM 650 C C . ALA A 1 85 ? 7.232 4.412 -8.223 1.00 93.12 85 ALA A C 1
ATOM 652 O O . ALA A 1 85 ? 6.606 4.620 -7.185 1.00 93.12 85 ALA A O 1
ATOM 653 N N . LEU A 1 86 ? 8.327 3.645 -8.248 1.00 94.56 86 LEU A N 1
ATOM 654 C CA . LEU A 1 86 ? 8.890 2.986 -7.069 1.00 94.56 86 LEU A CA 1
ATOM 655 C C . LEU A 1 86 ? 9.119 3.971 -5.921 1.00 94.56 86 LEU A C 1
ATOM 657 O O . LEU A 1 86 ? 8.676 3.727 -4.803 1.00 94.56 86 LEU A O 1
ATOM 661 N N . ARG A 1 87 ? 9.788 5.099 -6.184 1.00 94.31 87 ARG A N 1
ATOM 662 C CA . ARG A 1 87 ? 10.065 6.110 -5.152 1.00 94.31 87 ARG A CA 1
ATOM 663 C C . ARG A 1 87 ? 8.785 6.713 -4.592 1.00 94.31 87 ARG A C 1
ATOM 665 O O . ARG A 1 87 ? 8.676 6.882 -3.380 1.00 94.31 87 ARG A O 1
ATOM 672 N N . TRP A 1 88 ? 7.823 7.024 -5.458 1.00 95.94 88 TRP A N 1
ATOM 673 C CA . TRP A 1 88 ? 6.555 7.608 -5.036 1.00 95.94 88 TRP A CA 1
ATOM 674 C C . TRP A 1 88 ? 5.726 6.628 -4.193 1.00 95.94 88 TRP A C 1
ATOM 676 O O . TRP A 1 88 ? 5.333 6.964 -3.073 1.00 95.94 88 TRP A O 1
ATOM 686 N N . HIS A 1 89 ? 5.533 5.393 -4.669 1.00 97.06 89 HIS A N 1
ATOM 687 C CA . HIS A 1 89 ? 4.833 4.349 -3.918 1.00 97.06 89 HIS A CA 1
ATOM 688 C C . HIS A 1 89 ? 5.578 3.986 -2.632 1.00 97.06 89 HIS A C 1
ATOM 690 O O . HIS A 1 89 ? 4.953 3.891 -1.581 1.00 97.06 89 HIS A O 1
ATOM 696 N N . GLY A 1 90 ? 6.904 3.856 -2.678 1.00 96.88 90 GLY A N 1
ATOM 697 C CA . GLY A 1 90 ? 7.743 3.555 -1.520 1.00 96.88 90 GLY A CA 1
ATOM 698 C C . GLY A 1 90 ? 7.637 4.617 -0.428 1.00 96.88 90 GLY A C 1
ATOM 699 O O . GLY A 1 90 ? 7.444 4.276 0.740 1.00 96.88 90 GLY A O 1
ATOM 700 N N . ALA A 1 91 ? 7.676 5.902 -0.792 1.00 96.94 91 ALA A N 1
ATOM 701 C CA . ALA A 1 91 ? 7.463 6.996 0.155 1.00 96.94 91 ALA A CA 1
ATOM 702 C C . ALA A 1 91 ? 6.066 6.925 0.784 1.00 96.94 91 ALA A C 1
ATOM 704 O O . ALA A 1 91 ? 5.915 7.056 2.000 1.00 96.94 91 ALA A O 1
ATOM 705 N N . ARG A 1 92 ? 5.043 6.657 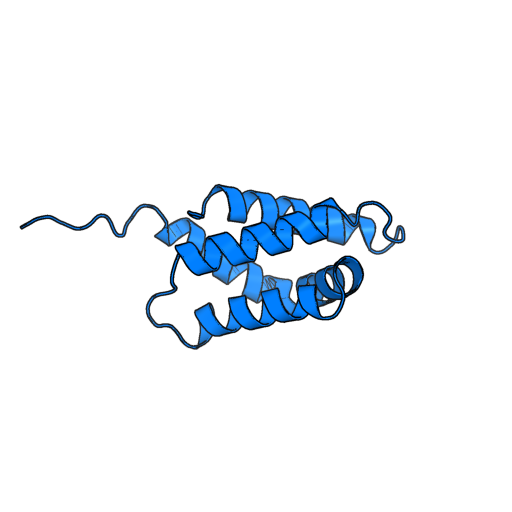-0.033 1.00 98.00 92 ARG A N 1
ATOM 706 C CA . ARG A 1 92 ? 3.660 6.612 0.431 1.00 98.00 92 ARG A CA 1
ATOM 707 C C . ARG A 1 92 ? 3.356 5.409 1.330 1.00 98.00 92 ARG A C 1
ATOM 709 O O . ARG A 1 92 ? 2.718 5.564 2.369 1.00 98.00 92 ARG A O 1
ATOM 716 N N . VAL A 1 93 ? 3.851 4.230 0.968 1.00 97.50 93 VAL A N 1
ATOM 717 C CA . VAL A 1 93 ? 3.763 3.005 1.775 1.00 97.50 93 VAL A CA 1
ATOM 718 C C . VAL A 1 93 ? 4.546 3.162 3.081 1.00 97.50 93 VAL A C 1
ATOM 720 O O . VAL A 1 93 ? 4.054 2.759 4.132 1.00 97.50 93 VAL A O 1
ATOM 723 N N . SER A 1 94 ? 5.716 3.812 3.055 1.00 97.31 94 SER A N 1
ATOM 724 C CA . SER A 1 94 ? 6.495 4.104 4.269 1.00 97.31 94 SER A CA 1
ATOM 725 C C . SER A 1 94 ? 5.736 5.002 5.245 1.00 97.31 94 SER A C 1
ATOM 727 O O . SER A 1 94 ? 5.683 4.712 6.441 1.00 97.31 94 SER A O 1
ATOM 729 N N . ASP A 1 95 ? 5.116 6.063 4.730 1.00 97.25 95 ASP A N 1
ATOM 730 C CA . ASP A 1 95 ? 4.288 6.982 5.508 1.00 97.25 95 ASP A CA 1
ATOM 731 C C . ASP A 1 95 ? 3.069 6.270 6.127 1.00 97.25 95 ASP A C 1
ATOM 733 O O . ASP A 1 95 ? 2.811 6.408 7.324 1.00 97.25 95 ASP A O 1
ATOM 737 N N . LEU A 1 96 ? 2.354 5.440 5.360 1.00 96.06 96 LEU A N 1
ATOM 738 C CA . LEU A 1 96 ? 1.232 4.639 5.873 1.00 96.06 96 LEU A CA 1
ATOM 739 C C . LEU A 1 96 ? 1.683 3.622 6.933 1.00 96.06 96 LEU A C 1
ATOM 741 O O . LEU A 1 96 ? 1.082 3.549 8.005 1.00 96.06 96 LEU A O 1
ATOM 745 N N . SER A 1 97 ? 2.784 2.908 6.683 1.00 96.25 97 SER A N 1
ATOM 746 C CA . SER A 1 97 ? 3.373 1.944 7.621 1.00 96.25 97 SER A CA 1
ATOM 747 C C . SER A 1 97 ? 3.763 2.585 8.956 1.00 96.25 97 SER A C 1
ATOM 749 O O . SER A 1 97 ? 3.596 1.962 9.997 1.00 96.25 97 SER A O 1
ATOM 751 N N . SER A 1 98 ? 4.239 3.835 8.960 1.00 95.62 98 SER A N 1
ATOM 752 C CA . SER A 1 98 ? 4.611 4.537 10.201 1.00 95.62 98 SER A CA 1
ATOM 753 C C . SER A 1 98 ? 3.422 4.972 11.066 1.00 95.62 98 SER A C 1
ATOM 755 O O . SER A 1 98 ? 3.595 5.298 12.240 1.00 95.62 98 SER A O 1
ATOM 757 N N . ARG A 1 99 ? 2.216 4.997 10.489 1.00 94.31 99 ARG A N 1
ATOM 758 C CA . ARG A 1 99 ? 0.984 5.445 11.149 1.00 94.31 99 ARG A CA 1
ATOM 759 C C . ARG A 1 99 ? 0.102 4.292 11.615 1.00 94.31 99 ARG A C 1
ATOM 761 O O . ARG A 1 99 ? -0.869 4.550 12.321 1.00 94.31 99 ARG A O 1
ATOM 768 N N . LEU A 1 100 ? 0.414 3.058 11.226 1.00 92.94 100 LEU A N 1
ATOM 769 C CA . LEU A 1 100 ? -0.303 1.848 11.622 1.00 92.94 100 LEU A CA 1
ATOM 770 C C . LEU A 1 100 ? 0.499 1.075 12.688 1.00 92.94 100 LEU A C 1
ATOM 772 O O . LEU A 1 100 ? 1.729 1.121 12.672 1.00 92.94 100 LEU A O 1
ATOM 776 N N . PRO A 1 101 ? -0.169 0.393 13.634 1.00 90.06 101 PRO A N 1
ATOM 777 C CA . PRO A 1 101 ? 0.508 -0.436 14.631 1.00 90.06 101 PRO A CA 1
ATOM 778 C C . PRO A 1 101 ? 1.080 -1.717 13.998 1.00 90.06 101 PRO A C 1
ATOM 780 O O . PRO A 1 101 ? 0.506 -2.230 13.041 1.00 90.06 101 PRO A O 1
ATOM 783 N N . ILE A 1 102 ? 2.186 -2.239 14.541 1.00 82.19 102 ILE A N 1
ATOM 784 C CA . ILE A 1 102 ? 2.825 -3.503 14.114 1.00 82.19 102 ILE A CA 1
ATOM 785 C C . ILE A 1 102 ? 2.549 -4.595 15.148 1.00 82.19 102 ILE A C 1
ATOM 787 O O . ILE A 1 102 ? 2.768 -4.303 16.346 1.00 82.19 102 ILE A O 1
#